Protein AF-A0A2G9N8I0-F1 (afdb_monomer_lite)

Structure (mmCIF, N/CA/C/O backbone):
data_AF-A0A2G9N8I0-F1
#
_entry.id   AF-A0A2G9N8I0-F1
#
loop_
_atom_site.group_PDB
_atom_site.id
_atom_site.type_symbol
_atom_site.label_atom_id
_atom_site.label_alt_id
_atom_site.label_comp_id
_atom_site.label_asym_id
_atom_site.label_entity_id
_atom_site.label_seq_id
_atom_site.pdbx_PDB_ins_code
_atom_site.Cartn_x
_atom_site.Cartn_y
_atom_site.Cartn_z
_atom_site.occupancy
_atom_site.B_iso_or_equiv
_atom_site.auth_seq_id
_atom_site.auth_comp_id
_atom_site.auth_asym_id
_atom_site.auth_atom_id
_atom_site.pdbx_PDB_model_num
ATOM 1 N N . MET A 1 1 ? -18.224 -18.858 36.428 1.00 42.47 1 MET A N 1
ATOM 2 C CA . MET A 1 1 ? -18.749 -18.088 35.276 1.00 42.47 1 MET A CA 1
ATOM 3 C C . MET A 1 1 ? -18.995 -16.652 35.745 1.00 42.47 1 MET A C 1
ATOM 5 O O . MET A 1 1 ? -20.052 -16.345 36.276 1.00 42.47 1 MET A O 1
ATOM 9 N N . GLY A 1 2 ? -17.954 -15.812 35.730 1.00 41.88 2 GLY A N 1
ATOM 10 C CA . GLY A 1 2 ? -18.000 -14.480 36.347 1.00 41.88 2 GLY A CA 1
ATOM 11 C C . GLY A 1 2 ? -18.794 -13.493 35.494 1.00 41.88 2 GLY A C 1
ATOM 12 O O . GLY A 1 2 ? -18.339 -13.131 34.411 1.00 41.88 2 GLY A O 1
ATOM 13 N N . LYS A 1 3 ? -19.970 -13.080 35.985 1.00 45.44 3 LYS A N 1
ATOM 14 C CA . LYS A 1 3 ? -20.792 -11.999 35.424 1.00 45.44 3 LYS A CA 1
ATOM 15 C C . LYS A 1 3 ? -19.961 -10.716 35.340 1.00 45.44 3 LYS A C 1
ATOM 17 O O . LYS A 1 3 ? -19.590 -10.157 36.368 1.00 45.44 3 LYS A O 1
ATOM 22 N N . ILE A 1 4 ? -19.711 -10.237 34.124 1.00 55.47 4 ILE A N 1
ATOM 23 C CA . ILE A 1 4 ? -19.286 -8.856 33.887 1.00 55.47 4 ILE A CA 1
ATOM 24 C C . ILE A 1 4 ? -20.444 -7.977 34.380 1.00 55.47 4 ILE A C 1
ATOM 26 O O . ILE A 1 4 ? -21.554 -8.067 33.853 1.00 55.47 4 ILE A O 1
ATOM 30 N N . LYS A 1 5 ? -20.224 -7.210 35.454 1.00 55.03 5 LYS A N 1
ATOM 31 C CA . LYS A 1 5 ? -21.196 -6.240 35.974 1.00 55.03 5 LYS A CA 1
ATOM 32 C C . LYS A 1 5 ? -21.528 -5.237 34.859 1.00 55.03 5 LYS A C 1
ATOM 34 O O . LYS A 1 5 ? -20.670 -4.458 34.469 1.00 55.03 5 LYS A O 1
ATOM 39 N N . GLY A 1 6 ? -22.759 -5.347 34.354 1.00 51.06 6 GLY A N 1
ATOM 40 C CA . GLY A 1 6 ? -23.546 -4.368 33.597 1.00 51.06 6 GLY A CA 1
ATOM 41 C C . GLY A 1 6 ? -22.792 -3.365 32.732 1.00 51.06 6 GLY A C 1
ATOM 42 O O . GLY A 1 6 ? -22.632 -2.228 33.156 1.00 51.06 6 GLY A O 1
ATOM 43 N N . LEU A 1 7 ? -22.447 -3.744 31.498 1.00 57.16 7 LEU A N 1
ATOM 44 C CA . LEU A 1 7 ? -22.435 -2.736 30.438 1.00 57.16 7 LEU A CA 1
ATOM 45 C C . LEU A 1 7 ? -23.884 -2.381 30.110 1.00 57.16 7 LEU A C 1
ATOM 47 O O . LEU A 1 7 ? -24.704 -3.286 29.900 1.00 57.16 7 LEU A O 1
ATOM 51 N N . SER A 1 8 ? -24.185 -1.086 30.075 1.00 69.31 8 SER A N 1
ATOM 52 C CA . SER A 1 8 ? -25.459 -0.588 29.554 1.00 69.31 8 SER A CA 1
ATOM 53 C C . SER A 1 8 ? -25.645 -1.113 28.121 1.00 69.31 8 SER A C 1
ATOM 55 O O . SER A 1 8 ? -24.654 -1.224 27.393 1.00 69.31 8 SER A O 1
ATOM 57 N N . PRO A 1 9 ? -26.868 -1.461 27.677 1.00 77.88 9 PRO A N 1
ATOM 58 C CA . PRO A 1 9 ?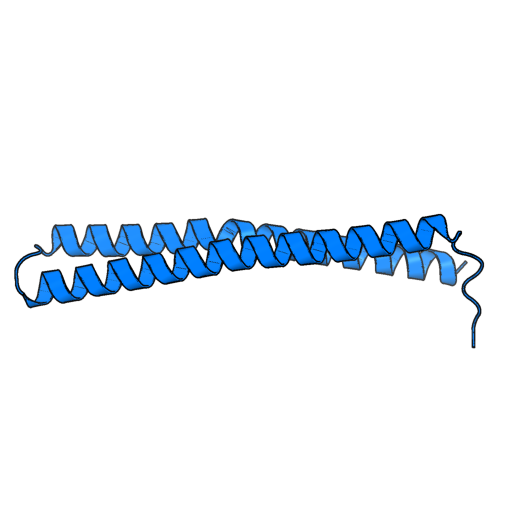 -27.112 -1.882 26.292 1.00 77.88 9 PRO A CA 1
ATOM 59 C C . PRO A 1 9 ? -26.517 -0.899 25.269 1.00 77.88 9 PRO A C 1
ATOM 61 O O . PRO A 1 9 ? -25.954 -1.332 24.270 1.00 77.88 9 PRO A O 1
ATOM 64 N N . ILE A 1 10 ? -26.516 0.395 25.601 1.00 78.25 10 ILE A N 1
ATOM 65 C CA . ILE A 1 10 ? -25.918 1.471 24.801 1.00 78.25 10 ILE A CA 1
ATOM 66 C C . ILE A 1 10 ? -24.393 1.314 24.682 1.00 78.25 10 ILE A C 1
ATOM 68 O O . ILE A 1 10 ? -23.831 1.506 23.612 1.00 78.25 10 ILE A O 1
ATOM 72 N N . GLU A 1 11 ? -23.696 0.939 25.757 1.00 74.06 11 GLU A N 1
ATOM 73 C CA . GLU A 1 11 ? -22.237 0.771 25.717 1.00 74.06 11 GLU A CA 1
ATOM 74 C C . GLU A 1 11 ? -21.827 -0.436 24.868 1.00 74.06 11 GLU A C 1
ATOM 76 O O . GLU A 1 11 ? -20.806 -0.388 24.188 1.00 74.06 11 GLU A O 1
ATOM 81 N N . LYS A 1 12 ? -22.625 -1.512 24.873 1.00 78.00 12 LYS A N 1
ATOM 82 C CA . LYS A 1 12 ? -22.388 -2.666 23.993 1.00 78.00 12 LYS A CA 1
ATOM 83 C C . LYS A 1 12 ? -22.539 -2.289 22.523 1.00 78.00 12 LYS A C 1
ATOM 85 O O . LYS A 1 12 ? -21.685 -2.655 21.725 1.00 78.00 12 LYS A O 1
ATOM 90 N N . GLU A 1 13 ? -23.583 -1.533 22.202 1.00 84.56 13 GLU A N 1
ATOM 91 C CA . GLU A 1 13 ? -23.853 -1.063 20.843 1.00 84.56 13 GLU A CA 1
ATOM 92 C C . GLU A 1 13 ? -22.759 -0.103 20.351 1.00 84.56 13 GLU A C 1
ATOM 94 O O . GLU A 1 13 ? -22.273 -0.236 19.231 1.00 84.56 13 GLU A O 1
ATOM 99 N N . ILE A 1 14 ? -22.271 0.799 21.212 1.00 83.06 14 ILE A N 1
ATOM 100 C CA . ILE A 1 14 ? -21.134 1.679 20.895 1.00 83.06 14 ILE A CA 1
ATOM 101 C C . ILE A 1 14 ? -19.865 0.868 20.595 1.00 83.06 14 ILE A C 1
ATOM 103 O O . ILE A 1 14 ? -19.159 1.170 19.632 1.00 83.06 14 ILE A O 1
ATOM 107 N N . ILE A 1 15 ? -19.570 -0.161 21.395 1.00 81.00 15 ILE A N 1
ATOM 108 C CA . ILE A 1 15 ? -18.401 -1.026 21.177 1.00 81.00 15 ILE A CA 1
ATOM 109 C C . ILE A 1 15 ? -18.525 -1.782 19.849 1.00 81.00 15 ILE A C 1
ATOM 111 O O . ILE A 1 15 ? -17.551 -1.875 19.102 1.00 81.00 15 ILE A O 1
ATOM 115 N N . GLU A 1 16 ? -19.711 -2.304 19.540 1.00 86.75 16 GLU A N 1
ATOM 116 C CA . GLU A 1 16 ? -19.976 -3.035 18.299 1.00 86.75 16 GLU A CA 1
ATOM 117 C C . GLU A 1 16 ? -19.811 -2.131 17.066 1.00 86.75 16 GLU A C 1
ATOM 119 O O . GLU A 1 16 ? -19.081 -2.483 16.137 1.00 86.75 16 GLU A O 1
ATOM 124 N N . LEU A 1 17 ? -20.360 -0.913 17.115 1.00 85.69 17 LEU A N 1
ATOM 125 C CA . LEU A 1 17 ? -20.186 0.101 16.072 1.00 85.69 17 LEU A CA 1
ATOM 126 C C . LEU A 1 17 ? -18.718 0.508 15.882 1.00 85.69 17 LEU A C 1
ATOM 128 O O . LEU A 1 17 ? -18.263 0.721 14.756 1.00 85.69 17 LEU A O 1
ATOM 132 N N . GLU A 1 18 ? -17.946 0.626 16.963 1.00 82.81 18 GLU A N 1
ATOM 133 C CA . GLU A 1 18 ? -16.520 0.940 16.857 1.00 82.81 18 GLU A CA 1
ATOM 134 C C . GLU A 1 18 ? -15.696 -0.199 16.2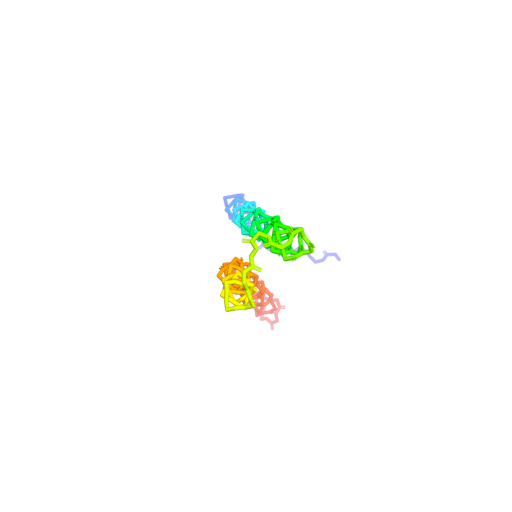57 1.00 82.81 18 GLU A C 1
ATOM 136 O O . GLU A 1 18 ? -14.781 0.070 15.469 1.00 82.81 18 GLU A O 1
ATOM 141 N N . LEU A 1 19 ? -16.018 -1.452 16.586 1.00 84.12 19 LEU A N 1
ATOM 142 C CA . LEU A 1 19 ? -15.383 -2.625 15.984 1.00 84.12 19 LEU A CA 1
ATOM 143 C C . LEU A 1 19 ? -15.681 -2.703 14.487 1.00 84.12 19 LEU A C 1
ATOM 145 O O . LEU A 1 19 ? -14.770 -2.927 13.685 1.00 84.12 19 LEU A O 1
ATOM 149 N N . GLU A 1 20 ? -16.931 -2.463 14.099 1.00 87.44 20 GLU A N 1
ATOM 150 C CA . GLU A 1 20 ? -17.332 -2.451 12.696 1.00 87.44 20 GLU A CA 1
ATOM 151 C C . GLU A 1 20 ? -16.639 -1.321 11.925 1.00 87.44 20 GLU A C 1
ATOM 153 O O . GLU A 1 20 ? -16.073 -1.549 10.852 1.00 87.44 20 GLU A O 1
ATOM 158 N N . LYS A 1 21 ? -16.556 -0.121 12.510 1.00 88.31 21 LYS A N 1
ATOM 159 C CA . LYS A 1 21 ? -15.796 0.994 11.933 1.00 88.31 21 LYS A CA 1
ATOM 160 C C . LYS A 1 21 ? -14.316 0.649 11.747 1.00 88.31 21 LYS A C 1
ATOM 162 O O . LYS A 1 21 ? -13.762 0.936 10.687 1.00 88.31 21 LYS A O 1
ATOM 167 N N . SER A 1 22 ? -13.684 0.023 12.743 1.00 81.94 22 SER A N 1
ATOM 168 C CA . SER A 1 22 ? -12.281 -0.417 12.659 1.00 81.94 22 SER A CA 1
ATOM 169 C C . SER A 1 22 ? -12.079 -1.410 11.515 1.00 81.94 22 SER A C 1
ATOM 171 O O . SER A 1 22 ? -11.169 -1.260 10.696 1.00 81.94 22 SER A O 1
ATOM 173 N N . ARG A 1 23 ? -12.992 -2.380 11.390 1.00 88.00 23 ARG A N 1
ATOM 174 C CA . ARG A 1 23 ? -12.981 -3.362 10.306 1.00 88.00 23 ARG A CA 1
ATOM 175 C C . ARG A 1 23 ? -13.101 -2.700 8.931 1.00 88.00 23 ARG A C 1
ATOM 177 O O . ARG A 1 23 ? -12.319 -3.033 8.041 1.00 88.00 23 ARG A O 1
ATOM 184 N N . ILE A 1 24 ? -14.017 -1.745 8.772 1.00 90.25 24 ILE A N 1
ATOM 185 C CA . ILE A 1 24 ? -14.193 -0.989 7.523 1.00 90.25 24 ILE A CA 1
ATOM 186 C C . ILE A 1 24 ? -12.933 -0.182 7.188 1.00 90.25 24 ILE A C 1
ATOM 188 O O . ILE A 1 24 ? -12.496 -0.170 6.036 1.00 90.25 24 ILE A O 1
ATOM 192 N N . ASP A 1 25 ? -12.326 0.489 8.169 1.00 88.94 25 ASP A N 1
ATOM 193 C CA . ASP A 1 25 ? -11.105 1.273 7.954 1.00 88.94 25 ASP A CA 1
ATOM 194 C C . ASP A 1 25 ? -9.935 0.379 7.514 1.00 88.94 25 ASP A C 1
ATOM 196 O O . ASP A 1 25 ? -9.182 0.737 6.603 1.00 88.94 25 ASP A O 1
ATOM 200 N N . ARG A 1 26 ? -9.818 -0.824 8.088 1.00 88.31 26 ARG A N 1
ATOM 201 C CA . ARG A 1 26 ? -8.846 -1.835 7.656 1.00 88.31 26 ARG A CA 1
ATOM 202 C C . ARG A 1 26 ? -9.099 -2.302 6.225 1.00 88.31 26 ARG A C 1
ATOM 204 O O . ARG A 1 26 ? -8.161 -2.352 5.429 1.00 88.31 26 ARG A O 1
ATOM 211 N N . GLU A 1 27 ? -10.343 -2.633 5.887 1.00 91.50 27 GLU A N 1
ATOM 212 C CA . GLU A 1 27 ? -10.723 -3.071 4.539 1.00 91.50 27 GLU A CA 1
ATOM 213 C C . GLU A 1 27 ? -10.430 -1.980 3.495 1.00 91.50 27 GLU A C 1
ATOM 215 O O . GLU A 1 27 ? -9.862 -2.268 2.440 1.00 91.50 27 GLU A O 1
ATOM 220 N N . LYS A 1 28 ? -10.700 -0.707 3.815 1.00 90.81 28 LYS A N 1
ATOM 221 C CA . LYS A 1 28 ? -10.343 0.435 2.956 1.00 90.81 28 LYS A CA 1
ATOM 222 C C . LYS A 1 28 ? -8.835 0.558 2.753 1.00 90.81 28 LYS A C 1
ATOM 224 O O . LYS A 1 28 ? -8.389 0.697 1.614 1.00 90.81 28 LYS A O 1
ATOM 229 N N . SER A 1 29 ? -8.043 0.492 3.824 1.00 90.69 29 SER A N 1
ATOM 230 C CA . SER A 1 29 ? -6.581 0.565 3.711 1.00 90.69 29 SER A CA 1
ATOM 231 C C . SER A 1 29 ? -6.003 -0.615 2.922 1.00 90.69 29 SER A C 1
ATOM 233 O O . SER A 1 29 ? -5.084 -0.429 2.126 1.00 90.69 29 SER A O 1
ATOM 235 N N . MET A 1 30 ? -6.565 -1.816 3.082 1.00 92.19 30 MET A N 1
ATOM 236 C CA . MET A 1 30 ? -6.180 -2.994 2.300 1.00 92.19 30 MET A CA 1
ATOM 237 C C . MET A 1 30 ? -6.535 -2.833 0.815 1.00 92.19 30 MET A C 1
ATOM 239 O O . MET A 1 30 ? -5.756 -3.218 -0.053 1.00 92.19 30 MET A O 1
A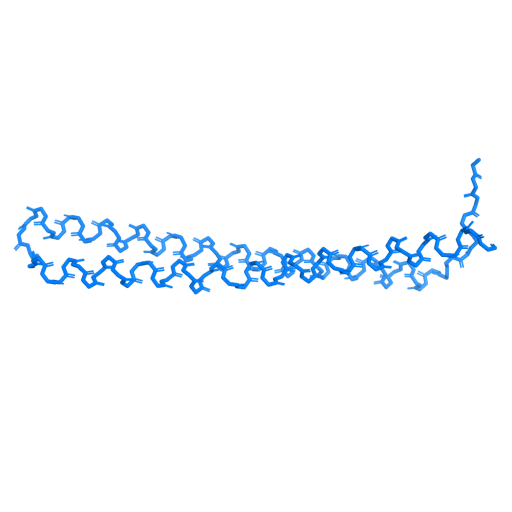TOM 243 N N . LEU A 1 31 ? -7.673 -2.212 0.500 1.00 93.88 31 LEU A N 1
ATOM 244 C CA . LEU A 1 31 ? -8.073 -1.920 -0.875 1.00 93.88 31 LEU A CA 1
ATOM 245 C C . LEU A 1 31 ? -7.097 -0.945 -1.551 1.00 93.88 31 LEU A C 1
ATOM 247 O O . LEU A 1 31 ? -6.705 -1.168 -2.699 1.00 93.88 31 LEU A O 1
ATOM 251 N N . VAL A 1 32 ? -6.660 0.100 -0.839 1.00 93.44 32 VAL A N 1
ATOM 252 C CA . VAL A 1 32 ? -5.619 1.024 -1.325 1.00 93.44 32 VAL A CA 1
ATOM 253 C C . VAL A 1 32 ? -4.308 0.281 -1.581 1.00 93.44 32 VAL A C 1
ATOM 255 O O . VAL A 1 32 ? -3.733 0.431 -2.660 1.00 93.44 32 VAL A O 1
ATOM 258 N N . LEU A 1 33 ? -3.873 -0.567 -0.643 1.00 92.62 33 LEU A N 1
ATOM 259 C CA . LEU A 1 33 ? -2.669 -1.384 -0.798 1.00 92.62 33 LEU A CA 1
ATOM 260 C C . LEU A 1 33 ? -2.759 -2.310 -2.020 1.00 92.62 33 LEU A C 1
ATOM 262 O O . LEU A 1 33 ? -1.840 -2.337 -2.834 1.00 92.62 33 LEU A O 1
ATOM 266 N N . ASN A 1 34 ? -3.886 -3.000 -2.202 1.00 93.69 34 ASN A N 1
ATOM 267 C CA . ASN A 1 34 ? -4.115 -3.886 -3.345 1.00 93.69 34 ASN A CA 1
ATOM 268 C C . ASN A 1 34 ? -4.085 -3.132 -4.680 1.00 93.69 34 ASN A C 1
ATOM 270 O O . ASN A 1 34 ? -3.469 -3.600 -5.637 1.00 93.69 34 ASN A O 1
ATOM 274 N N . LYS A 1 35 ? -4.705 -1.948 -4.760 1.00 92.94 35 LYS A N 1
ATOM 275 C CA . LYS A 1 35 ? -4.635 -1.103 -5.964 1.00 92.94 35 LYS A CA 1
ATOM 276 C C . LYS A 1 35 ? -3.210 -0.609 -6.231 1.00 92.94 35 LYS A C 1
ATOM 278 O O . LYS A 1 35 ? -2.788 -0.585 -7.385 1.00 92.94 35 LYS A O 1
ATOM 283 N N . GLY A 1 36 ? -2.465 -0.251 -5.185 1.00 94.06 36 GLY A N 1
ATOM 284 C CA . GLY A 1 36 ? -1.059 0.140 -5.291 1.00 94.06 36 GLY A CA 1
ATOM 285 C C . GLY A 1 36 ? -0.163 -0.999 -5.782 1.00 94.06 36 GLY A C 1
ATOM 286 O O . GLY A 1 36 ? 0.626 -0.798 -6.701 1.00 94.06 36 GLY A O 1
ATOM 287 N N . LEU A 1 37 ? -0.337 -2.208 -5.241 1.00 93.69 37 LEU A N 1
ATOM 288 C CA . LEU A 1 37 ? 0.350 -3.420 -5.700 1.00 93.69 37 LEU A CA 1
ATOM 289 C C . LEU A 1 37 ? 0.028 -3.734 -7.163 1.00 93.69 37 LEU A C 1
ATOM 291 O O . LEU A 1 37 ? 0.927 -4.029 -7.945 1.00 93.69 37 LEU A O 1
ATOM 295 N N . PHE A 1 38 ? -1.241 -3.624 -7.557 1.00 95.62 38 PHE A N 1
ATOM 296 C CA . PHE A 1 38 ? -1.644 -3.822 -8.946 1.00 95.62 38 PHE A CA 1
ATOM 297 C C . PHE A 1 38 ? -0.954 -2.826 -9.890 1.00 95.62 38 PHE A C 1
ATOM 299 O O . PHE A 1 38 ? -0.418 -3.226 -10.924 1.00 95.62 38 PHE A O 1
ATOM 306 N N . LEU A 1 39 ? -0.907 -1.542 -9.515 1.00 93.81 39 LEU A N 1
ATOM 307 C CA . LEU A 1 39 ? -0.179 -0.523 -10.274 1.00 93.81 39 LEU A CA 1
ATOM 308 C C . LEU A 1 39 ? 1.315 -0.837 -10.358 1.00 93.81 39 LEU A C 1
ATOM 310 O O . LEU A 1 39 ? 1.874 -0.778 -11.448 1.00 93.81 39 LEU A O 1
ATOM 314 N N . TYR A 1 40 ? 1.950 -1.224 -9.252 1.00 93.50 40 TYR A N 1
ATOM 315 C CA . TYR A 1 40 ? 3.352 -1.643 -9.247 1.00 93.50 40 TYR A CA 1
ATOM 316 C C . TYR A 1 40 ? 3.624 -2.740 -10.283 1.00 93.50 40 TYR A C 1
ATOM 318 O O . TYR A 1 40 ? 4.510 -2.578 -11.122 1.00 93.50 40 TYR A O 1
ATOM 326 N N . PHE A 1 41 ? 2.816 -3.804 -10.297 1.00 93.62 41 PHE A N 1
ATOM 327 C CA . PHE A 1 41 ? 2.966 -4.881 -11.276 1.00 93.62 41 PHE A CA 1
ATOM 328 C C . PHE A 1 41 ? 2.719 -4.418 -12.714 1.00 93.62 41 PHE A C 1
ATOM 330 O O . PHE A 1 41 ? 3.454 -4.830 -13.609 1.00 93.62 41 PHE A O 1
ATOM 337 N N . CYS A 1 42 ? 1.746 -3.532 -12.950 1.00 94.19 42 CYS A N 1
ATOM 338 C CA . CYS A 1 42 ? 1.513 -2.960 -14.278 1.00 94.19 42 CYS A CA 1
ATOM 339 C C . CYS A 1 42 ? 2.728 -2.165 -14.774 1.00 94.19 42 CYS A C 1
ATOM 341 O O . CYS A 1 42 ? 3.160 -2.345 -15.911 1.00 94.19 42 CYS A O 1
ATOM 343 N N . PHE A 1 43 ? 3.306 -1.316 -13.921 1.00 90.81 43 PHE A N 1
ATOM 344 C CA . PHE A 1 43 ? 4.497 -0.537 -14.257 1.00 90.81 43 PHE A CA 1
ATOM 345 C C . PHE A 1 43 ? 5.703 -1.437 -14.525 1.00 90.81 43 PHE A C 1
ATOM 347 O O . PHE A 1 43 ? 6.409 -1.224 -15.506 1.00 90.81 43 PHE A O 1
ATOM 354 N N . LEU A 1 44 ? 5.907 -2.468 -13.703 1.00 92.25 44 LEU A N 1
ATOM 355 C CA . LEU A 1 44 ? 6.992 -3.432 -13.877 1.00 92.25 44 LEU A CA 1
ATOM 356 C C . LEU A 1 44 ? 6.832 -4.208 -15.193 1.00 92.25 44 LEU A C 1
ATOM 358 O O . LEU A 1 44 ? 7.785 -4.336 -15.958 1.00 92.25 44 LEU A O 1
ATOM 362 N N . PHE A 1 45 ? 5.612 -4.648 -15.507 1.00 94.00 45 PHE A N 1
ATOM 363 C CA . PHE A 1 45 ? 5.307 -5.336 -16.759 1.00 94.00 45 PHE A CA 1
ATOM 364 C C . PHE A 1 45 ? 5.579 -4.456 -17.985 1.00 94.00 45 PHE A C 1
ATOM 366 O O . PHE A 1 45 ? 6.289 -4.876 -18.897 1.00 94.00 45 PHE A O 1
ATOM 373 N N . VAL A 1 46 ? 5.069 -3.219 -17.996 1.00 93.19 46 VAL A N 1
ATOM 374 C CA . VAL A 1 46 ? 5.304 -2.266 -19.094 1.00 93.19 46 VAL A CA 1
ATOM 375 C C . VAL A 1 46 ? 6.788 -1.932 -19.224 1.00 93.19 46 VAL A C 1
ATOM 377 O O . VAL A 1 46 ? 7.302 -1.878 -20.339 1.00 93.19 46 VAL A O 1
ATOM 380 N N . ALA A 1 47 ? 7.494 -1.756 -18.108 1.00 92.56 47 ALA A N 1
ATOM 381 C CA . ALA A 1 47 ? 8.921 -1.468 -18.099 1.00 92.56 47 ALA A CA 1
ATOM 382 C C . ALA A 1 47 ? 9.742 -2.618 -18.706 1.00 92.56 47 ALA A C 1
ATOM 384 O O . ALA A 1 47 ? 10.590 -2.384 -19.566 1.00 92.56 47 ALA A O 1
ATOM 385 N N . VAL A 1 48 ? 9.450 -3.865 -18.326 1.00 92.62 48 VAL A N 1
ATOM 386 C CA . VAL A 1 48 ? 10.127 -5.055 -18.867 1.00 92.62 48 VAL A CA 1
ATOM 387 C C . VAL A 1 48 ? 9.795 -5.252 -20.346 1.00 92.62 48 VAL A C 1
ATOM 389 O O . VAL A 1 48 ? 10.707 -5.387 -21.160 1.00 92.62 48 VAL A O 1
ATOM 392 N N . MET A 1 49 ? 8.514 -5.211 -20.723 1.00 95.19 49 MET A N 1
ATOM 393 C CA . MET A 1 49 ? 8.094 -5.392 -22.118 1.00 95.19 49 MET A CA 1
ATOM 394 C C . MET A 1 49 ? 8.621 -4.273 -23.019 1.00 95.19 49 MET A C 1
ATOM 396 O O . MET A 1 49 ? 9.082 -4.537 -24.129 1.00 95.19 49 MET A O 1
ATOM 400 N N . GLY A 1 50 ? 8.591 -3.026 -22.552 1.00 93.81 50 GLY A N 1
ATOM 401 C CA . GLY A 1 50 ? 9.111 -1.883 -23.294 1.00 93.81 50 GLY A CA 1
ATOM 402 C C . GLY A 1 50 ? 10.629 -1.935 -23.465 1.00 93.81 50 GLY A C 1
ATOM 403 O O . GLY A 1 50 ? 11.132 -1.564 -24.523 1.00 93.81 50 GLY A O 1
ATOM 404 N N . PHE A 1 51 ? 11.360 -2.447 -22.472 1.00 93.31 51 PHE A N 1
ATOM 405 C CA . PHE A 1 51 ? 12.806 -2.631 -22.573 1.00 93.31 51 PHE A CA 1
ATOM 406 C C . PHE A 1 51 ? 13.188 -3.774 -23.524 1.00 93.31 51 PHE A C 1
ATOM 408 O O . PHE A 1 51 ? 14.044 -3.582 -24.383 1.00 93.31 51 PHE A O 1
ATOM 415 N N . ILE A 1 52 ? 12.524 -4.936 -23.431 1.00 94.50 52 ILE A N 1
ATOM 416 C CA . ILE A 1 52 ? 12.806 -6.100 -24.295 1.00 94.50 52 ILE A CA 1
ATOM 417 C C . ILE A 1 52 ? 12.556 -5.777 -25.773 1.00 94.50 52 ILE A C 1
ATOM 419 O O . ILE A 1 52 ? 13.349 -6.160 -26.627 1.00 94.50 52 ILE A O 1
ATOM 423 N N . ASN A 1 53 ? 11.484 -5.043 -26.081 1.00 94.44 53 ASN A N 1
ATOM 424 C CA . ASN A 1 53 ? 11.159 -4.649 -27.455 1.00 94.44 53 ASN A CA 1
ATOM 425 C C . ASN A 1 53 ? 11.988 -3.451 -27.965 1.00 94.44 53 ASN A C 1
ATOM 427 O O . ASN A 1 53 ? 11.779 -2.998 -29.087 1.00 94.44 53 ASN A O 1
ATOM 431 N N . GLY A 1 54 ? 12.902 -2.911 -27.152 1.00 92.19 54 GLY A N 1
ATOM 432 C CA . GLY A 1 54 ? 13.750 -1.777 -27.527 1.00 92.19 54 GLY A CA 1
ATOM 433 C C . GLY A 1 54 ? 13.032 -0.423 -27.583 1.00 92.19 54 GLY A C 1
ATOM 434 O O . GLY A 1 54 ? 13.613 0.546 -28.063 1.00 92.19 54 GLY A O 1
ATOM 435 N N . PHE A 1 55 ? 11.794 -0.325 -27.084 1.00 92.50 55 PHE A N 1
ATOM 436 C CA . PHE A 1 55 ? 11.050 0.939 -27.006 1.00 92.50 55 PHE A CA 1
ATOM 437 C C . PHE A 1 55 ? 11.539 1.851 -25.873 1.00 92.50 55 PHE A C 1
ATOM 439 O O . PHE A 1 55 ? 11.353 3.065 -25.941 1.00 92.50 55 PHE A O 1
ATOM 446 N N . LEU A 1 56 ? 12.138 1.281 -24.822 1.00 92.12 56 LEU A N 1
ATOM 447 C CA . LEU A 1 56 ? 12.620 2.016 -23.652 1.00 92.12 56 LEU A CA 1
ATOM 448 C C . LEU A 1 56 ? 14.149 1.996 -23.574 1.00 92.12 56 LEU A C 1
ATOM 450 O O . LEU A 1 56 ? 14.783 0.944 -23.661 1.00 92.12 56 LEU A O 1
ATOM 454 N N . THR A 1 57 ? 14.743 3.163 -23.330 1.00 93.06 57 THR A N 1
ATOM 455 C CA . THR A 1 57 ? 16.164 3.293 -22.990 1.00 93.06 57 THR A CA 1
ATOM 456 C C . THR A 1 57 ? 16.426 2.869 -21.541 1.00 93.06 57 THR A C 1
ATOM 458 O O . THR A 1 57 ? 15.520 2.844 -20.704 1.00 93.06 57 THR A O 1
ATOM 461 N N . LYS A 1 58 ? 17.689 2.555 -21.219 1.00 92.25 58 LYS A N 1
ATOM 462 C CA . LYS A 1 58 ? 18.110 2.151 -19.862 1.00 92.25 58 LYS A CA 1
ATOM 463 C C . LYS A 1 58 ? 17.751 3.196 -18.798 1.00 92.25 58 LYS A C 1
ATOM 465 O O . LYS A 1 58 ? 17.309 2.830 -17.712 1.00 92.25 58 LYS A O 1
ATOM 470 N N . ASP A 1 59 ? 17.888 4.479 -19.123 1.00 93.38 59 ASP A N 1
ATOM 471 C CA . ASP A 1 59 ? 17.569 5.569 -18.194 1.00 93.38 59 ASP A CA 1
ATOM 472 C C . ASP A 1 59 ? 16.072 5.608 -17.869 1.00 93.38 59 ASP A C 1
ATOM 474 O O . ASP A 1 59 ? 15.681 5.711 -16.707 1.00 93.38 59 ASP A O 1
ATOM 478 N N . LEU A 1 60 ? 15.224 5.442 -18.887 1.00 91.75 60 LEU A N 1
ATOM 479 C CA . LEU A 1 60 ? 13.773 5.445 -18.725 1.00 91.75 60 LEU A CA 1
ATOM 480 C C . LEU A 1 60 ? 13.279 4.202 -17.963 1.00 91.75 60 LEU A C 1
ATOM 482 O O . LEU A 1 60 ? 12.379 4.310 -17.130 1.00 91.75 60 LEU A O 1
ATOM 486 N N . LEU A 1 61 ? 13.913 3.043 -18.182 1.00 91.88 61 LEU A N 1
ATOM 487 C CA . LEU A 1 61 ? 13.682 1.825 -17.398 1.00 91.88 61 LEU A CA 1
ATOM 488 C C . LEU A 1 61 ? 13.964 2.057 -15.905 1.00 91.88 61 LEU A C 1
ATOM 490 O O . LEU A 1 61 ? 13.129 1.729 -15.063 1.00 91.88 61 LEU A O 1
ATOM 494 N N . ASN A 1 62 ? 15.111 2.656 -15.574 1.00 93.12 62 ASN A N 1
ATOM 495 C CA . ASN A 1 62 ? 15.485 2.930 -14.185 1.00 93.12 62 ASN A CA 1
ATOM 496 C C . ASN A 1 62 ? 14.482 3.871 -13.502 1.00 93.12 62 ASN A C 1
ATOM 498 O O . ASN A 1 62 ? 14.080 3.621 -12.365 1.00 93.12 62 ASN A O 1
ATOM 502 N N . ILE A 1 63 ? 14.025 4.912 -14.206 1.00 93.25 63 ILE A N 1
ATOM 503 C CA . ILE A 1 63 ? 13.003 5.838 -13.699 1.00 93.25 63 ILE A CA 1
ATOM 504 C C . ILE A 1 63 ? 11.689 5.098 -13.415 1.00 93.25 63 ILE A C 1
ATOM 506 O O . ILE A 1 63 ? 11.111 5.276 -12.343 1.00 93.25 63 ILE A O 1
ATOM 510 N N . LEU A 1 64 ? 11.228 4.241 -14.334 1.00 92.19 64 LEU A N 1
ATOM 511 C CA . LEU A 1 64 ? 10.004 3.451 -14.153 1.00 92.19 64 LEU A CA 1
ATOM 512 C C . LEU A 1 64 ? 10.093 2.511 -12.945 1.00 92.19 64 LEU A C 1
ATOM 514 O O . LEU A 1 64 ? 9.138 2.409 -12.173 1.00 92.19 64 LEU A O 1
ATOM 518 N N . ILE A 1 65 ? 11.246 1.867 -12.743 1.00 91.94 65 ILE A N 1
ATOM 519 C CA . ILE A 1 65 ? 11.481 1.000 -11.584 1.00 91.94 65 ILE A CA 1
ATOM 520 C C . ILE A 1 65 ? 11.424 1.817 -10.287 1.00 91.94 65 ILE A C 1
ATOM 522 O O . ILE A 1 65 ? 10.696 1.439 -9.369 1.00 91.94 65 ILE A O 1
ATOM 526 N N . ILE A 1 66 ? 12.110 2.961 -10.214 1.00 94.62 66 ILE A N 1
ATOM 527 C CA . ILE A 1 66 ? 12.090 3.834 -9.027 1.00 94.62 66 ILE A CA 1
ATOM 528 C C . ILE A 1 66 ? 10.665 4.323 -8.732 1.00 94.62 66 ILE A C 1
ATOM 530 O O . ILE A 1 66 ? 10.201 4.229 -7.597 1.00 94.62 66 ILE A O 1
ATOM 534 N N . MET A 1 67 ? 9.935 4.769 -9.757 1.00 93.06 67 MET A N 1
ATOM 535 C CA . MET A 1 67 ? 8.537 5.196 -9.637 1.00 93.06 67 MET A CA 1
ATOM 536 C C . MET A 1 67 ? 7.644 4.080 -9.084 1.00 93.06 67 MET A C 1
ATOM 538 O O . MET A 1 67 ? 6.826 4.320 -8.195 1.00 93.06 67 MET A O 1
ATOM 542 N N . SER A 1 68 ? 7.828 2.847 -9.563 1.00 91.88 68 SER A N 1
ATOM 543 C CA . SER A 1 68 ? 7.073 1.689 -9.078 1.00 91.88 68 SER A CA 1
ATOM 544 C C . SER A 1 68 ? 7.331 1.423 -7.586 1.00 91.88 68 SER A C 1
ATOM 546 O O . SER A 1 68 ? 6.388 1.185 -6.828 1.00 91.88 68 SER A O 1
ATOM 548 N N . LEU A 1 69 ? 8.579 1.562 -7.125 1.00 93.00 69 LEU A N 1
ATOM 549 C CA . LEU A 1 69 ? 8.932 1.424 -5.709 1.00 93.00 69 LEU A CA 1
ATOM 550 C C . LEU A 1 69 ? 8.297 2.530 -4.856 1.00 93.00 69 LEU A C 1
ATOM 552 O O . LEU A 1 69 ? 7.753 2.245 -3.788 1.00 93.00 69 LEU A O 1
ATOM 556 N N . CYS A 1 70 ? 8.292 3.776 -5.337 1.00 94.62 70 CYS A N 1
ATOM 557 C CA . CYS A 1 70 ? 7.612 4.881 -4.660 1.00 94.62 70 CYS A CA 1
ATOM 558 C C . CYS A 1 70 ? 6.110 4.612 -4.477 1.00 94.62 70 CYS A C 1
ATOM 560 O O . CYS A 1 70 ? 5.572 4.875 -3.400 1.00 94.62 70 CYS A O 1
ATOM 562 N N . ILE A 1 71 ? 5.438 4.045 -5.486 1.00 92.88 71 ILE A N 1
ATOM 563 C CA . ILE A 1 71 ? 4.014 3.680 -5.401 1.00 92.88 71 ILE A CA 1
ATOM 564 C C . ILE A 1 71 ? 3.776 2.664 -4.277 1.00 92.88 71 ILE A C 1
ATOM 566 O O . ILE A 1 71 ? 2.853 2.849 -3.484 1.00 92.88 71 ILE 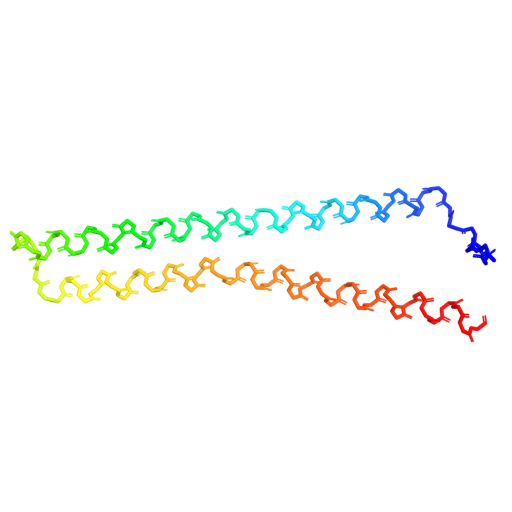A O 1
ATOM 570 N N . ILE A 1 72 ? 4.618 1.629 -4.163 1.00 92.12 72 ILE A N 1
ATOM 571 C CA . ILE A 1 72 ? 4.515 0.629 -3.087 1.00 92.12 72 ILE A CA 1
ATOM 572 C C . ILE A 1 72 ? 4.660 1.282 -1.714 1.00 92.12 72 ILE A C 1
ATOM 574 O O . ILE A 1 72 ? 3.856 1.008 -0.820 1.00 92.12 72 ILE A O 1
ATOM 578 N N . ILE A 1 73 ? 5.647 2.166 -1.543 1.00 93.31 73 ILE A N 1
ATOM 579 C CA . ILE A 1 73 ? 5.873 2.864 -0.271 1.00 93.31 73 ILE A CA 1
ATOM 580 C C . ILE A 1 73 ? 4.625 3.668 0.106 1.00 93.31 73 ILE A C 1
ATOM 582 O O . ILE A 1 73 ? 4.087 3.495 1.200 1.00 93.31 73 ILE A O 1
ATOM 586 N N . ILE A 1 74 ? 4.111 4.485 -0.8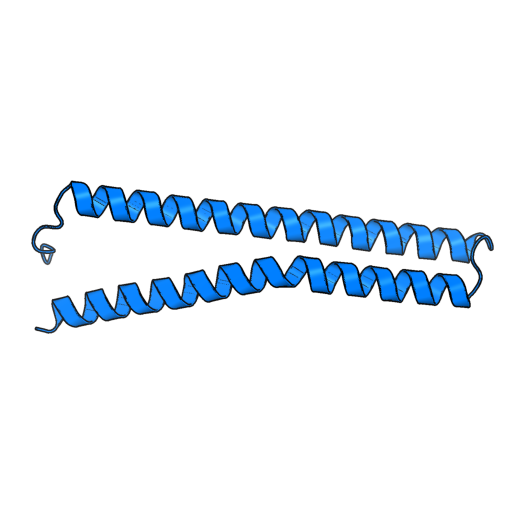18 1.00 93.06 74 ILE A N 1
ATOM 587 C CA . ILE A 1 74 ? 2.935 5.331 -0.579 1.00 93.06 74 ILE A CA 1
ATOM 588 C C . ILE A 1 74 ? 1.689 4.483 -0.285 1.00 93.06 74 ILE A C 1
ATOM 590 O O . ILE A 1 74 ? 0.923 4.819 0.617 1.00 93.06 74 ILE A O 1
ATOM 594 N N . ALA A 1 75 ? 1.499 3.366 -0.991 1.00 90.69 75 ALA A N 1
ATOM 595 C CA . ALA A 1 75 ? 0.361 2.471 -0.790 1.00 90.69 75 ALA A CA 1
ATOM 596 C C . ALA A 1 75 ? 0.424 1.699 0.540 1.00 90.69 75 ALA A C 1
ATOM 598 O O . ALA A 1 75 ? -0.614 1.382 1.120 1.00 90.69 75 ALA A O 1
ATOM 599 N N . THR A 1 76 ? 1.627 1.425 1.049 1.00 91.94 76 THR A N 1
ATOM 600 C CA . THR A 1 76 ? 1.840 0.653 2.284 1.00 91.94 76 THR A CA 1
ATOM 601 C C . THR A 1 76 ? 1.634 1.492 3.549 1.00 91.94 76 THR A C 1
ATOM 603 O O . THR A 1 76 ? 1.097 0.997 4.543 1.00 91.94 76 THR A O 1
ATOM 606 N N . LEU A 1 77 ? 1.990 2.780 3.517 1.00 92.44 77 LEU A N 1
ATOM 607 C CA . LEU A 1 77 ? 1.843 3.699 4.654 1.00 92.44 77 LEU A CA 1
ATOM 608 C C . LEU A 1 77 ? 0.441 3.725 5.302 1.00 92.44 77 LEU A C 1
ATOM 610 O O . LEU A 1 77 ? 0.367 3.593 6.528 1.00 92.44 77 LEU A O 1
ATOM 614 N N . PRO A 1 78 ? -0.677 3.885 4.561 1.00 89.25 78 PRO A N 1
ATOM 615 C CA . PRO A 1 78 ? -2.007 3.922 5.169 1.00 89.25 78 PRO A CA 1
ATOM 616 C C . PRO A 1 78 ? -2.384 2.596 5.837 1.00 89.25 78 PRO A C 1
ATOM 618 O O . PRO A 1 78 ? -3.049 2.608 6.871 1.00 89.25 78 PRO A O 1
ATOM 621 N N . TYR A 1 79 ? -1.929 1.461 5.300 1.00 88.81 79 TYR A N 1
ATOM 622 C CA . TYR A 1 79 ? -2.173 0.150 5.896 1.00 88.81 79 TYR A CA 1
ATOM 623 C C . TYR A 1 79 ? -1.461 -0.004 7.241 1.00 88.81 79 TYR A C 1
ATOM 625 O O . TYR A 1 79 ? -2.111 -0.304 8.244 1.00 88.81 79 TYR A O 1
ATOM 633 N N . ILE A 1 80 ? -0.155 0.286 7.287 1.00 90.12 80 ILE A N 1
ATOM 634 C CA . ILE A 1 80 ? 0.634 0.215 8.527 1.00 90.12 80 ILE A CA 1
ATOM 635 C C . ILE A 1 80 ? 0.054 1.160 9.581 1.00 90.12 80 ILE A C 1
ATOM 637 O O . ILE A 1 80 ? -0.124 0.772 10.734 1.00 90.12 80 ILE A O 1
ATOM 641 N N . LYS A 1 81 ? -0.293 2.392 9.191 1.00 91.00 81 LYS A N 1
ATOM 642 C CA . LYS A 1 81 ? -0.859 3.381 10.114 1.00 91.00 81 LYS A CA 1
ATOM 643 C C . LYS A 1 81 ? -2.191 2.920 10.713 1.00 91.00 81 LYS A C 1
ATOM 645 O O . LYS A 1 81 ? -2.401 3.110 11.911 1.00 91.00 81 LYS A O 1
ATOM 650 N N . THR A 1 82 ? -3.079 2.330 9.911 1.00 89.50 82 THR A N 1
ATOM 651 C CA . THR A 1 82 ? -4.360 1.795 10.401 1.00 89.50 82 THR A CA 1
ATOM 652 C C . THR A 1 82 ? -4.140 0.612 11.341 1.00 89.50 82 THR A C 1
ATOM 654 O O . THR A 1 82 ? -4.685 0.622 12.441 1.00 89.50 82 THR A O 1
ATOM 657 N N . MET A 1 83 ? -3.284 -0.342 10.965 1.00 86.31 83 MET A N 1
ATOM 658 C CA . MET A 1 83 ? -2.949 -1.506 11.795 1.00 86.31 83 MET A CA 1
ATOM 659 C C . MET A 1 83 ? -2.376 -1.111 13.153 1.00 86.31 83 MET A C 1
ATOM 661 O O . MET A 1 83 ? -2.854 -1.558 14.188 1.00 86.31 83 MET A O 1
ATOM 665 N N . HIS A 1 84 ? -1.402 -0.203 13.169 1.00 89.62 84 HIS A N 1
ATOM 666 C CA . HIS A 1 84 ? -0.756 0.204 14.414 1.00 89.62 84 HIS A CA 1
ATOM 667 C C . HIS A 1 84 ? -1.708 0.978 15.339 1.00 89.62 84 HIS A C 1
ATOM 669 O O . HIS A 1 84 ? -1.646 0.868 16.565 1.00 89.62 84 HIS A O 1
ATOM 675 N N . LYS A 1 85 ? -2.631 1.755 14.755 1.00 88.81 85 LYS A N 1
ATOM 676 C CA . LYS A 1 85 ? -3.703 2.418 15.506 1.00 88.81 85 LYS A CA 1
ATOM 677 C C . LYS A 1 85 ? -4.673 1.398 16.109 1.00 88.81 85 LYS A C 1
ATOM 679 O O . LYS A 1 85 ? -5.108 1.592 17.242 1.00 88.81 85 LYS A O 1
ATOM 684 N N . GLU A 1 86 ? -5.003 0.343 15.369 1.00 82.69 86 GLU A N 1
ATOM 685 C CA . GLU A 1 86 ? -5.880 -0.739 15.818 1.00 82.69 86 GLU A CA 1
ATOM 686 C C . GLU A 1 86 ? -5.235 -1.548 16.954 1.00 82.69 86 GLU A C 1
ATOM 688 O O . GLU A 1 86 ? -5.847 -1.689 18.011 1.00 82.69 86 GLU A O 1
ATOM 693 N N . GLU A 1 87 ? -3.974 -1.965 16.809 1.00 84.88 87 GLU A N 1
ATOM 694 C CA . GLU A 1 87 ? -3.215 -2.669 17.856 1.00 84.88 87 GLU A CA 1
ATOM 695 C C . GLU A 1 87 ? -3.139 -1.865 19.155 1.00 84.88 87 GLU A C 1
ATOM 697 O O . GLU A 1 87 ? -3.462 -2.377 20.230 1.00 84.88 87 GLU A O 1
ATOM 702 N N . LYS A 1 88 ? -2.763 -0.581 19.065 1.00 89.12 88 LYS A N 1
ATOM 703 C CA . LYS A 1 88 ? -2.654 0.290 20.243 1.00 89.12 88 LYS A CA 1
ATOM 704 C C . LYS A 1 88 ? -3.994 0.431 20.964 1.00 89.12 88 LYS A C 1
ATOM 706 O O . LYS A 1 88 ? -4.033 0.444 22.193 1.00 89.12 88 LYS A O 1
ATOM 711 N N . ARG A 1 89 ? -5.089 0.515 20.203 1.00 84.00 89 ARG A N 1
ATOM 712 C CA . ARG A 1 89 ? -6.447 0.620 20.743 1.00 84.00 89 ARG A CA 1
ATOM 713 C C . ARG A 1 89 ? -6.912 -0.683 21.392 1.00 84.00 89 ARG A C 1
ATOM 715 O O . ARG A 1 89 ? -7.537 -0.651 22.448 1.00 84.00 89 ARG A O 1
ATOM 722 N N . LEU A 1 90 ? -6.589 -1.828 20.794 1.00 81.75 90 LEU A N 1
ATOM 723 C CA . LEU A 1 90 ? -6.888 -3.134 21.376 1.00 81.75 90 LEU A CA 1
ATOM 724 C C . LEU A 1 90 ? -6.137 -3.326 22.699 1.00 81.75 90 LEU A C 1
ATOM 726 O O . LEU A 1 90 ? -6.728 -3.765 23.682 1.00 81.75 90 LEU A O 1
ATOM 730 N N . SER A 1 91 ? -4.860 -2.933 22.735 1.00 85.94 91 SER A N 1
ATOM 731 C CA . SER A 1 91 ? -4.042 -2.978 23.949 1.00 85.94 91 SER A CA 1
ATOM 732 C C . SER A 1 91 ? -4.648 -2.126 25.063 1.00 85.94 91 SER A C 1
ATOM 734 O O . SER A 1 91 ? -4.813 -2.626 26.172 1.00 85.94 91 SER A O 1
ATOM 736 N N . SER A 1 92 ? -5.064 -0.885 24.771 1.00 86.06 92 SER A N 1
ATOM 737 C CA . SER A 1 92 ? -5.691 -0.027 25.786 1.00 86.06 92 SER A CA 1
ATOM 738 C C . SER A 1 92 ? -7.009 -0.602 26.310 1.00 86.06 92 SER A C 1
ATOM 740 O O . SER A 1 92 ? -7.261 -0.557 27.507 1.00 86.06 92 SER A O 1
ATOM 742 N N . LEU A 1 93 ? -7.827 -1.212 25.442 1.00 81.12 93 LEU A N 1
ATOM 743 C CA . LEU A 1 93 ? -9.071 -1.864 25.866 1.00 81.12 93 LEU A CA 1
ATOM 744 C C . LEU A 1 93 ? -8.808 -3.080 26.769 1.00 81.12 93 LEU A C 1
ATOM 746 O O . LEU A 1 93 ? -9.547 -3.310 27.725 1.00 81.12 93 LEU A O 1
ATOM 750 N N . ILE A 1 94 ? -7.761 -3.863 26.488 1.00 82.31 94 ILE A N 1
ATOM 751 C CA . ILE A 1 94 ? -7.366 -5.004 27.326 1.00 82.31 94 ILE A CA 1
ATOM 752 C C . ILE A 1 94 ? -6.876 -4.528 28.698 1.00 82.31 94 ILE A C 1
ATOM 754 O O . ILE A 1 94 ? -7.243 -5.128 29.713 1.00 82.31 94 ILE A O 1
ATOM 758 N N . ASP A 1 95 ? -6.079 -3.460 28.738 1.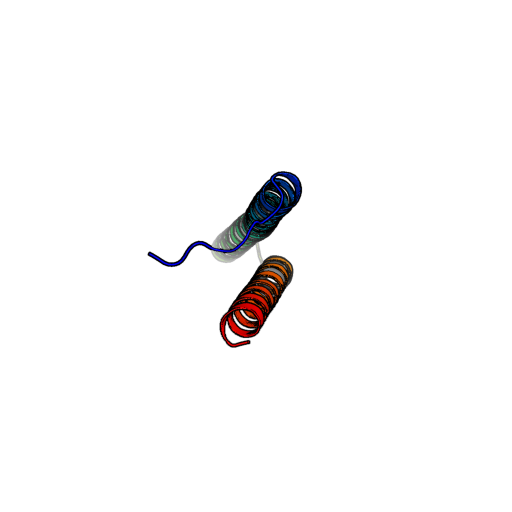00 86.50 95 ASP A N 1
ATOM 759 C CA . ASP A 1 95 ? -5.558 -2.891 29.982 1.00 86.50 95 ASP A CA 1
ATOM 760 C C . ASP A 1 95 ? -6.682 -2.310 30.852 1.00 86.50 95 ASP A C 1
ATOM 762 O O . ASP A 1 95 ? -6.746 -2.612 32.047 1.00 86.50 95 ASP A O 1
ATOM 766 N N . ASP A 1 96 ? -7.639 -1.595 30.252 1.00 83.50 96 ASP A N 1
ATOM 767 C CA . ASP A 1 96 ? -8.832 -1.089 30.941 1.00 83.50 96 ASP A CA 1
ATOM 768 C C . ASP A 1 96 ? -9.689 -2.229 31.518 1.00 83.50 96 ASP A C 1
ATOM 770 O O . ASP A 1 96 ? -10.182 -2.151 32.650 1.00 83.50 96 ASP A O 1
ATOM 774 N N . LEU A 1 97 ? -9.840 -3.330 30.773 1.00 78.44 97 LEU A N 1
ATOM 775 C CA . LEU A 1 97 ? -10.574 -4.514 31.227 1.00 78.44 97 LEU A CA 1
ATOM 776 C C . LEU A 1 97 ? -9.845 -5.270 32.346 1.00 78.44 97 LEU A C 1
ATOM 778 O O . LEU A 1 97 ? -10.505 -5.777 33.255 1.00 78.44 97 LEU A O 1
ATOM 782 N N . LYS A 1 98 ? -8.508 -5.360 32.307 1.00 80.06 98 LYS A N 1
ATOM 783 C CA . LYS A 1 98 ? -7.705 -5.933 33.402 1.00 80.06 98 LYS A CA 1
ATOM 784 C C . LYS A 1 98 ? -7.797 -5.075 34.661 1.00 80.06 98 LYS A C 1
ATOM 786 O O . LYS A 1 98 ? -8.058 -5.618 35.733 1.00 80.06 98 LYS A O 1
ATOM 791 N N . SER A 1 99 ? -7.641 -3.760 34.513 1.00 80.44 99 SER A N 1
ATOM 792 C CA . SER A 1 99 ? -7.773 -2.760 35.578 1.00 80.44 99 SER A CA 1
ATOM 793 C C . SER A 1 99 ? -9.116 -2.883 36.309 1.00 80.44 99 SER A C 1
ATOM 795 O O . SER A 1 99 ? -9.147 -3.071 37.523 1.00 80.44 99 SER A O 1
ATOM 797 N N . LYS A 1 100 ? -10.234 -2.924 35.569 1.00 68.94 100 LYS A N 1
ATOM 798 C CA . LYS A 1 100 ? -11.586 -3.080 36.141 1.00 68.94 100 LYS A CA 1
ATOM 799 C C . LYS A 1 100 ? -11.860 -4.428 36.821 1.00 68.94 100 LYS A C 1
ATOM 801 O O . LYS A 1 100 ? -12.866 -4.547 37.513 1.00 68.94 100 LYS A O 1
ATOM 806 N N . ARG A 1 101 ? -11.049 -5.461 36.573 1.00 61.59 101 ARG A N 1
ATOM 807 C CA . ARG A 1 101 ? -11.273 -6.833 37.072 1.00 61.59 101 ARG A CA 1
ATOM 808 C C . ARG A 1 101 ? -10.370 -7.201 38.253 1.00 61.59 101 ARG A C 1
ATOM 810 O O . ARG A 1 101 ? -10.648 -8.197 38.913 1.00 61.59 101 ARG A O 1
ATOM 817 N N . GLY A 1 102 ? -9.298 -6.438 38.477 1.00 57.97 102 GLY A N 1
ATOM 818 C CA . GLY A 1 102 ? -8.344 -6.618 39.576 1.00 57.97 102 GLY A CA 1
ATOM 819 C C . GLY A 1 102 ? -8.564 -5.703 40.787 1.00 57.97 102 GLY A C 1
ATOM 820 O O . GLY A 1 102 ? -7.772 -5.786 41.722 1.00 57.97 102 GLY A O 1
ATOM 821 N N . GLY A 1 103 ? -9.596 -4.851 40.766 1.00 45.62 103 GLY A N 1
ATOM 822 C CA . GLY A 1 103 ? -10.032 -4.002 41.883 1.00 45.62 103 GLY A CA 1
ATOM 823 C C . GLY A 1 103 ? -11.385 -4.413 42.447 1.00 45.62 103 GLY A C 1
ATOM 824 O O . GLY A 1 103 ? -12.195 -4.989 41.683 1.00 45.62 103 GLY A O 1
#

Secondary structure (DSSP, 8-state):
--------HHHHHHHHHHHHHHHHHHHHHHHHHHHHHHHHHHHHHHHHHHHHTT-S-HHHHHHHHHHHHHHHHHHHHHHHHHHHHHHHHHHHHHHHHHHTT--

Radius of gyration: 22.9 Å; chains: 1; bounding box: 45×24×69 Å

Foldseek 3Di:
DDDPPDDDPVNVVVVVVVVVVLVVLLVVLVVLLVVLVVVLVVLLVCLVVCVVVVVDDPVRSVVSNVVSVVSNVVSVVSNVVSVVVVVVVVVVVVVVVVVVVVD

pLDDT: mean 85.26, std 12.55, range [41.88, 95.62]

Sequence (103 aa):
MGKIKGLSPIEKEIIELELEKSRIDREKSMLVLNKGLFLYFCFLFVAVMGFINGFLTKDLLNILIIMSLCIIIIATLPYIKTMHKEEKRLSSLIDDLKSKRGG